Protein AF-T1FC55-F1 (afdb_monomer)

Mean predicted aligned error: 13.32 Å

Nearest PDB structures (foldseek):
  1hky-assembly1_A  TM=4.056E-01  e=2.109E+00  Eimeria tenella

Structure (mmCIF, N/CA/C/O backbone):
data_AF-T1FC55-F1
#
_entry.id   AF-T1FC55-F1
#
loop_
_atom_site.group_PDB
_atom_site.id
_atom_site.type_symbol
_atom_site.label_atom_id
_atom_site.label_alt_id
_atom_site.label_comp_id
_atom_site.label_asym_id
_atom_site.label_entity_id
_atom_site.label_seq_id
_atom_site.pdbx_PDB_ins_code
_atom_site.Cartn_x
_atom_site.Cartn_y
_atom_site.Cartn_z
_atom_site.occupancy
_atom_site.B_iso_or_equiv
_atom_site.auth_seq_id
_atom_site.auth_comp_id
_atom_site.auth_asym_id
_atom_site.auth_atom_id
_atom_site.pdbx_PDB_model_num
ATOM 1 N N . MET A 1 1 ? -12.014 -41.103 26.504 1.00 34.41 1 MET A N 1
ATOM 2 C CA . MET A 1 1 ? -12.315 -40.684 25.117 1.00 34.41 1 MET A CA 1
ATOM 3 C C . MET A 1 1 ? -12.061 -39.187 25.029 1.00 34.41 1 MET A C 1
ATOM 5 O O . MET A 1 1 ? -12.735 -38.444 25.723 1.00 34.41 1 MET A O 1
ATOM 9 N N . ALA A 1 2 ? -11.026 -38.758 24.303 1.00 37.84 2 ALA A N 1
ATOM 10 C CA . ALA A 1 2 ? -10.649 -37.347 24.178 1.00 37.84 2 ALA A CA 1
ATOM 11 C C . ALA A 1 2 ? -11.248 -36.767 22.884 1.00 37.84 2 ALA A C 1
ATOM 13 O O . ALA A 1 2 ? -11.116 -37.416 21.842 1.00 37.84 2 ALA A O 1
ATOM 14 N N . PRO A 1 3 ? -11.893 -35.588 22.906 1.00 45.09 3 PRO A N 1
ATOM 15 C CA . PRO A 1 3 ? -12.408 -34.989 21.692 1.00 45.09 3 PRO A CA 1
ATOM 16 C C . PRO A 1 3 ? -11.241 -34.391 20.897 1.00 45.09 3 PRO A C 1
ATOM 18 O O . PRO A 1 3 ? -10.527 -33.502 21.345 1.00 45.09 3 PRO A O 1
ATOM 21 N N . ILE A 1 4 ? -11.021 -34.984 19.728 1.00 45.88 4 ILE A N 1
ATOM 22 C CA . ILE A 1 4 ? -10.738 -34.330 18.452 1.00 45.88 4 ILE A CA 1
ATOM 23 C C . ILE A 1 4 ? -9.897 -33.041 18.556 1.00 45.88 4 ILE A C 1
ATOM 25 O O . ILE A 1 4 ? -10.409 -31.924 18.528 1.00 45.88 4 ILE A O 1
ATOM 29 N N . LYS A 1 5 ? -8.569 -33.206 18.539 1.00 46.03 5 LYS A N 1
ATOM 30 C CA . LYS A 1 5 ? -7.653 -32.195 17.989 1.00 46.03 5 LYS A CA 1
ATOM 31 C C . LYS A 1 5 ? -7.843 -32.158 16.469 1.00 46.03 5 LYS A C 1
ATOM 33 O O . LYS A 1 5 ? -7.026 -32.691 15.721 1.00 46.03 5 LYS A O 1
ATOM 38 N N . LEU A 1 6 ? -8.957 -31.593 16.008 1.00 46.06 6 LEU A N 1
ATOM 39 C CA . LEU A 1 6 ? -9.120 -31.227 14.604 1.00 46.06 6 LEU A CA 1
ATOM 40 C C . LEU A 1 6 ? -8.089 -30.134 14.341 1.00 46.06 6 LEU A C 1
ATOM 42 O O . LEU A 1 6 ? -8.172 -29.038 14.889 1.00 46.06 6 LEU A O 1
ATOM 46 N N . SER A 1 7 ? -7.055 -30.498 13.584 1.00 56.72 7 SER A N 1
ATOM 47 C CA . SER A 1 7 ? -5.978 -29.599 13.194 1.00 56.72 7 SER A CA 1
ATOM 48 C C . SER A 1 7 ? -6.582 -28.318 12.624 1.00 56.72 7 SER A C 1
ATOM 50 O O . SER A 1 7 ? -7.436 -28.375 11.744 1.00 56.72 7 SER A O 1
ATOM 52 N N . LEU A 1 8 ? -6.137 -27.174 13.138 1.00 52.34 8 LEU A N 1
ATOM 53 C CA . LEU A 1 8 ? -6.556 -25.814 12.776 1.00 52.34 8 LEU A CA 1
ATOM 54 C C . LEU A 1 8 ? -6.596 -25.592 11.250 1.00 52.34 8 LEU A C 1
ATOM 56 O O . LEU A 1 8 ? -7.440 -24.870 10.729 1.00 52.34 8 LEU A O 1
ATOM 60 N N . VAL A 1 9 ? -5.736 -26.314 10.529 1.00 53.41 9 VAL A N 1
ATOM 61 C CA . VAL A 1 9 ? -5.685 -26.375 9.065 1.00 53.41 9 VAL A CA 1
ATOM 62 C C . VAL A 1 9 ? -6.997 -26.890 8.460 1.00 53.41 9 VAL A C 1
ATOM 64 O O . VAL A 1 9 ? -7.485 -26.329 7.488 1.00 53.41 9 VAL A O 1
ATOM 67 N N . VAL A 1 10 ? -7.609 -27.920 9.048 1.00 54.34 10 VAL A N 1
ATOM 68 C CA . VAL A 1 10 ? -8.853 -28.536 8.559 1.00 54.34 10 VAL A CA 1
ATOM 69 C C . VAL A 1 10 ? -10.039 -27.583 8.721 1.00 54.34 10 VAL A C 1
ATOM 71 O O . VAL A 1 10 ? -10.873 -27.499 7.827 1.00 54.34 10 VAL A O 1
ATOM 74 N N . PHE A 1 11 ? -10.089 -26.810 9.808 1.00 55.25 11 PHE A N 1
ATOM 75 C CA . PHE A 1 11 ? -11.137 -25.804 10.015 1.00 55.25 11 PHE A CA 1
ATOM 76 C C . PHE A 1 11 ? -11.039 -24.639 9.021 1.00 55.25 11 PHE A C 1
ATOM 78 O O . PHE A 1 11 ? -12.052 -24.231 8.457 1.00 55.25 11 PHE A O 1
ATOM 85 N N . VAL A 1 12 ? -9.826 -24.147 8.747 1.00 56.16 12 VAL A N 1
ATOM 86 C CA . VAL A 1 12 ? -9.597 -23.090 7.743 1.00 56.16 12 VAL A CA 1
ATOM 87 C C . VAL A 1 12 ? -9.967 -23.575 6.336 1.00 56.16 12 VAL A C 1
ATOM 89 O O . VAL A 1 12 ? -10.608 -22.845 5.581 1.00 56.16 12 VAL A O 1
ATOM 92 N N . VAL A 1 13 ? -9.632 -24.825 6.001 1.00 55.19 13 VAL A N 1
ATOM 93 C CA . VAL A 1 13 ? -9.979 -25.442 4.709 1.00 55.19 13 VAL A CA 1
ATOM 94 C C . VAL A 1 13 ? -11.494 -25.646 4.559 1.00 55.19 13 VAL A C 1
ATOM 96 O O . VAL A 1 13 ? -12.030 -25.403 3.481 1.00 55.19 13 VAL A O 1
ATOM 99 N N . LEU A 1 14 ? -12.201 -26.032 5.628 1.00 49.78 14 LEU A N 1
ATOM 100 C CA . LEU A 1 14 ? -13.661 -26.217 5.617 1.00 49.78 14 LEU A CA 1
ATOM 101 C C . LEU A 1 14 ? -14.446 -24.893 5.566 1.00 49.78 14 LEU A C 1
ATOM 103 O O . LEU A 1 14 ? -15.515 -24.829 4.966 1.00 49.78 14 LEU A O 1
ATOM 107 N N . LEU A 1 15 ? -13.935 -23.817 6.167 1.00 49.53 15 LEU A N 1
ATOM 108 C CA . LEU A 1 15 ? -14.561 -22.490 6.072 1.00 49.53 15 LEU A CA 1
ATOM 109 C C . LEU A 1 15 ? -14.411 -21.884 4.668 1.00 49.53 15 LEU A C 1
ATOM 111 O O . LEU A 1 15 ? -15.339 -21.242 4.172 1.00 49.53 15 LEU A O 1
ATOM 115 N N . ALA A 1 16 ? -13.280 -22.132 4.004 1.00 50.88 16 ALA A N 1
ATOM 116 C CA . ALA A 1 16 ? -13.039 -21.688 2.633 1.00 50.88 16 ALA A CA 1
ATOM 117 C C . ALA A 1 16 ? -13.933 -22.394 1.594 1.00 50.88 16 ALA A C 1
ATOM 119 O O . ALA A 1 16 ? -14.187 -21.829 0.532 1.00 50.88 16 ALA A O 1
ATOM 120 N N . SER A 1 17 ? -14.435 -23.600 1.883 1.00 50.59 17 SER A N 1
ATOM 121 C CA . SER A 1 17 ? -15.271 -24.365 0.949 1.00 50.59 17 SER A CA 1
ATOM 122 C C . SER A 1 17 ? -16.767 -24.027 1.012 1.00 50.59 17 SER A C 1
ATOM 124 O O . SER A 1 17 ? -17.446 -24.175 -0.001 1.00 50.59 17 SER A O 1
ATOM 126 N N . CYS A 1 18 ? -17.289 -23.537 2.143 1.00 47.47 18 CYS A N 1
ATOM 127 C CA . CYS A 1 18 ? -18.716 -23.193 2.282 1.00 47.47 18 CYS A CA 1
ATOM 128 C C . CYS A 1 18 ? -19.073 -21.774 1.804 1.00 47.47 18 CYS A C 1
ATOM 130 O O . CYS A 1 18 ? -20.163 -21.564 1.281 1.00 47.47 18 CYS A O 1
ATOM 132 N N . HIS A 1 19 ? -18.172 -20.800 1.961 1.00 45.50 19 HIS A N 1
ATOM 133 C CA . HIS A 1 19 ? -18.360 -19.425 1.481 1.00 45.50 19 HIS A CA 1
ATOM 134 C C . HIS A 1 19 ? -17.016 -18.839 1.025 1.00 45.50 19 HIS A C 1
ATOM 136 O O . HIS A 1 19 ? -16.424 -18.029 1.746 1.00 45.50 19 HIS A O 1
ATOM 142 N N . PRO A 1 20 ? -16.517 -19.232 -0.161 1.00 52.34 20 PRO A N 1
ATOM 143 C CA . PRO A 1 20 ? -15.175 -18.867 -0.607 1.00 52.34 20 PRO A CA 1
ATOM 144 C C . PRO A 1 20 ? -14.988 -17.349 -0.654 1.00 52.34 20 PRO A C 1
ATOM 146 O O . PRO A 1 20 ? -13.995 -16.843 -0.150 1.00 52.34 20 PRO A O 1
ATOM 149 N N . THR A 1 21 ? -15.977 -16.603 -1.147 1.00 51.19 21 THR A N 1
ATOM 150 C CA . THR A 1 21 ? -15.886 -15.143 -1.294 1.00 51.19 21 THR A CA 1
ATOM 151 C C . THR A 1 21 ? -15.782 -14.420 0.051 1.00 51.19 21 THR A C 1
ATOM 153 O O . THR A 1 21 ? -14.870 -13.625 0.251 1.00 51.19 21 THR A O 1
ATOM 156 N N . ALA A 1 22 ? -16.648 -14.752 1.014 1.00 52.53 22 ALA A N 1
ATOM 157 C CA . ALA A 1 22 ? -16.656 -14.101 2.326 1.00 52.53 22 ALA A CA 1
ATOM 158 C C . ALA A 1 22 ? -15.452 -14.506 3.197 1.00 52.53 22 ALA A C 1
ATOM 160 O O . A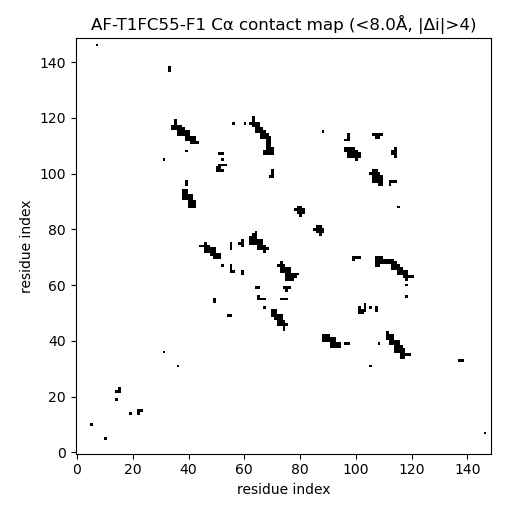LA A 1 22 ? -14.958 -13.707 3.992 1.00 52.53 22 ALA A O 1
ATOM 161 N N . ALA A 1 23 ? -14.964 -15.743 3.056 1.00 49.84 23 ALA A N 1
ATOM 162 C CA . ALA A 1 23 ? -13.745 -16.187 3.725 1.00 49.84 23 ALA A CA 1
ATOM 163 C C . ALA A 1 23 ? -12.505 -15.477 3.151 1.00 49.84 23 ALA A C 1
ATOM 165 O O . ALA A 1 23 ? -11.656 -15.022 3.915 1.00 49.84 23 ALA A O 1
ATOM 166 N N . ILE A 1 24 ? -12.430 -15.326 1.824 1.00 53.12 24 ILE A N 1
ATOM 167 C CA . ILE A 1 24 ? -11.341 -14.620 1.136 1.00 53.12 24 ILE A CA 1
ATOM 168 C C . ILE A 1 24 ? -11.329 -13.130 1.502 1.00 53.12 24 ILE A C 1
ATOM 170 O O . ILE A 1 24 ? -10.265 -12.608 1.826 1.00 53.12 24 ILE A O 1
ATOM 174 N N . GLU A 1 25 ? -12.483 -12.459 1.533 1.00 53.91 25 GLU A N 1
ATOM 175 C CA . GLU A 1 25 ? -12.586 -11.049 1.946 1.00 53.91 25 GLU A CA 1
ATOM 176 C C . GLU A 1 25 ? -12.119 -10.835 3.393 1.00 53.91 25 GLU A C 1
ATOM 178 O O . GLU A 1 25 ? -11.271 -9.982 3.648 1.00 53.91 25 GLU A O 1
ATOM 183 N N . ARG A 1 26 ? -12.569 -11.672 4.341 1.00 51.53 26 ARG A N 1
ATOM 184 C CA . ARG A 1 26 ? -12.135 -11.582 5.750 1.00 51.53 26 ARG A CA 1
ATOM 185 C C . ARG A 1 26 ? -10.638 -11.826 5.930 1.00 51.53 26 ARG A C 1
ATOM 187 O O . ARG A 1 26 ? -10.006 -11.198 6.784 1.00 51.53 26 ARG A O 1
ATOM 194 N N . VAL A 1 27 ? -10.058 -12.737 5.150 1.00 56.25 27 VAL A N 1
ATOM 195 C CA . VAL A 1 27 ? -8.609 -12.980 5.148 1.00 56.25 27 VAL A CA 1
ATOM 196 C C . VAL A 1 27 ? -7.873 -11.774 4.565 1.00 56.25 27 VAL A C 1
ATOM 198 O O . VAL A 1 27 ? -6.885 -11.339 5.154 1.00 56.25 27 VAL A O 1
ATOM 201 N N . ASN A 1 28 ? -8.381 -11.180 3.484 1.00 57.06 28 ASN A N 1
ATOM 202 C CA . ASN A 1 28 ? -7.796 -9.994 2.866 1.00 57.06 28 ASN A CA 1
ATOM 203 C C . ASN A 1 28 ? -7.797 -8.792 3.830 1.00 57.06 28 ASN A C 1
ATOM 205 O O . ASN A 1 28 ? -6.742 -8.218 4.089 1.00 57.06 28 ASN A O 1
ATOM 209 N N . ASP A 1 29 ? -8.924 -8.494 4.482 1.00 60.69 29 ASP A N 1
ATOM 210 C CA . ASP A 1 29 ? -9.030 -7.419 5.482 1.00 60.69 29 ASP A CA 1
ATOM 211 C C . ASP A 1 29 ? -8.086 -7.632 6.673 1.00 60.69 29 ASP A C 1
ATOM 213 O O . ASP A 1 29 ? -7.437 -6.703 7.173 1.00 60.69 29 ASP A O 1
ATOM 217 N N . THR A 1 30 ? -7.959 -8.884 7.120 1.00 59.84 30 THR A N 1
ATOM 218 C CA . THR A 1 30 ? -7.049 -9.256 8.209 1.00 59.84 30 THR A CA 1
ATOM 219 C C . THR A 1 30 ? -5.594 -9.027 7.804 1.00 59.84 30 THR A C 1
ATOM 221 O O . THR A 1 30 ? -4.814 -8.477 8.587 1.00 59.84 30 THR A O 1
ATOM 224 N N . ILE A 1 31 ? -5.230 -9.409 6.581 1.00 61.53 31 ILE A N 1
ATOM 225 C CA . ILE A 1 31 ? -3.891 -9.244 6.015 1.00 61.53 31 ILE A CA 1
ATOM 226 C C . ILE A 1 31 ? -3.557 -7.755 5.822 1.00 61.53 31 ILE A C 1
ATOM 228 O O . ILE A 1 31 ? -2.483 -7.317 6.236 1.00 61.53 31 ILE A O 1
ATOM 232 N N . LEU A 1 32 ? -4.479 -6.941 5.307 1.00 60.22 32 LEU A N 1
ATOM 233 C CA . LEU A 1 32 ? -4.282 -5.492 5.155 1.00 60.22 32 LEU A CA 1
ATOM 234 C C . LEU A 1 32 ? -4.130 -4.778 6.498 1.00 60.22 32 LEU A C 1
ATOM 236 O O . LEU A 1 32 ? -3.269 -3.908 6.658 1.00 60.22 32 LEU A O 1
ATOM 240 N N . THR A 1 33 ? -4.902 -5.206 7.496 1.00 66.12 33 THR A N 1
ATOM 241 C CA . THR A 1 33 ? -4.772 -4.719 8.872 1.00 66.12 33 THR A CA 1
ATOM 242 C C . THR A 1 33 ? -3.412 -5.090 9.472 1.00 66.12 33 THR A C 1
ATOM 244 O O . THR A 1 33 ? -2.791 -4.276 10.156 1.00 66.12 33 THR A O 1
ATOM 247 N N . LEU A 1 34 ? -2.915 -6.308 9.219 1.00 65.94 34 LEU A N 1
ATOM 248 C CA . LEU A 1 34 ? -1.605 -6.766 9.703 1.00 65.94 34 LEU A CA 1
ATOM 249 C C . LEU A 1 34 ? -0.457 -5.922 9.141 1.00 65.94 34 LEU A C 1
ATOM 251 O O . LEU A 1 34 ? 0.479 -5.595 9.876 1.00 65.94 34 LEU A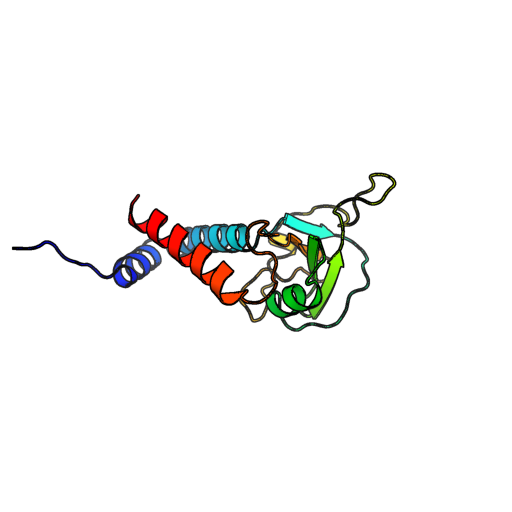 O 1
ATOM 255 N N . TRP A 1 35 ? -0.578 -5.537 7.873 1.00 71.69 35 TRP A N 1
ATOM 256 C CA . TRP A 1 35 ? 0.382 -4.703 7.153 1.00 71.69 35 TRP A CA 1
ATOM 257 C C . TRP A 1 35 ? 0.170 -3.202 7.343 1.00 71.69 35 TRP A C 1
ATOM 259 O O . TRP A 1 35 ? 0.924 -2.398 6.795 1.00 71.69 35 TRP A O 1
ATOM 269 N N . ASN A 1 36 ? -0.813 -2.825 8.165 1.00 84.00 36 ASN A N 1
ATOM 270 C CA . ASN A 1 36 ? -1.124 -1.445 8.512 1.00 84.00 36 ASN A CA 1
ATOM 271 C C . ASN A 1 36 ? -1.341 -0.569 7.264 1.00 84.00 36 ASN A C 1
ATOM 273 O O . ASN A 1 36 ? -0.809 0.542 7.142 1.00 84.00 36 ASN A O 1
ATOM 277 N N . HIS A 1 37 ? -2.112 -1.109 6.318 1.00 88.25 37 HIS A N 1
ATOM 278 C CA . HIS A 1 37 ? -2.541 -0.406 5.116 1.00 88.25 37 HIS A CA 1
ATOM 279 C C . HIS A 1 37 ? -3.366 0.833 5.488 1.00 88.25 37 HIS A C 1
ATOM 281 O O . HIS A 1 37 ? -4.241 0.787 6.351 1.00 88.25 37 HIS A O 1
ATOM 287 N N . LYS A 1 38 ? -3.056 1.978 4.875 1.00 90.81 38 LYS A N 1
ATOM 288 C CA . LYS A 1 38 ? -3.728 3.267 5.137 1.00 90.81 38 LYS A CA 1
ATOM 289 C C . LYS A 1 38 ? -4.741 3.645 4.065 1.00 90.81 38 LYS A C 1
ATOM 291 O O . LYS A 1 38 ? -5.595 4.515 4.292 1.00 90.81 38 LYS A O 1
ATOM 296 N N . GLY A 1 39 ? -4.665 2.981 2.918 1.00 91.06 39 GLY A N 1
ATOM 297 C CA . GLY A 1 39 ? -5.605 3.125 1.821 1.00 91.06 39 GLY A CA 1
ATOM 298 C C . GLY A 1 39 ? -4.935 3.400 0.482 1.00 91.06 39 GLY A C 1
ATOM 299 O O . GLY A 1 39 ? -3.708 3.398 0.338 1.00 91.06 39 GLY A O 1
ATOM 300 N N . CYS A 1 40 ? -5.794 3.669 -0.495 1.00 92.81 40 CYS A N 1
ATOM 301 C CA . CYS A 1 40 ? -5.432 4.019 -1.858 1.00 92.81 40 CYS A CA 1
ATOM 302 C C . CYS A 1 40 ? -5.428 5.540 -2.047 1.00 92.81 40 CYS A C 1
ATOM 304 O O . CYS A 1 40 ? -6.343 6.232 -1.593 1.00 92.81 40 CYS A O 1
ATOM 306 N N . TYR A 1 41 ? -4.409 6.075 -2.717 1.00 93.25 41 TYR A N 1
ATOM 307 C CA . TYR A 1 41 ? -4.259 7.513 -2.914 1.00 93.25 41 TYR A CA 1
ATOM 308 C C . TYR A 1 41 ? -3.853 7.864 -4.341 1.00 93.25 41 TYR A C 1
ATOM 310 O O . TYR A 1 41 ? -2.976 7.236 -4.931 1.00 93.25 41 TYR A O 1
ATOM 318 N N . GLN A 1 42 ? -4.453 8.920 -4.882 1.00 91.56 42 GLN A N 1
ATOM 319 C CA . GLN A 1 42 ? -4.061 9.524 -6.145 1.00 91.56 42 GLN A CA 1
ATOM 320 C C . GLN A 1 42 ? -3.039 10.636 -5.904 1.00 91.56 42 GLN A C 1
ATOM 322 O O . GLN A 1 42 ? -3.289 11.579 -5.147 1.00 91.56 42 GLN A O 1
ATOM 327 N N . GLY A 1 43 ? -1.911 10.566 -6.607 1.00 79.25 43 GLY A N 1
ATOM 328 C CA . GLY A 1 43 ? -0.952 11.660 -6.647 1.00 79.25 43 GLY A CA 1
ATOM 329 C C . GLY A 1 43 ? 0.190 11.421 -7.627 1.00 79.25 43 GLY A C 1
ATOM 330 O O . GLY A 1 43 ? 0.477 10.295 -8.039 1.00 79.25 43 GLY A O 1
ATOM 331 N N . VAL A 1 44 ? 0.830 12.518 -8.027 1.00 73.94 44 VAL A N 1
ATOM 332 C CA . VAL A 1 44 ? 1.962 12.506 -8.954 1.00 73.94 44 VAL A CA 1
ATOM 333 C C . VAL A 1 44 ? 3.237 12.459 -8.129 1.00 73.94 44 VAL A C 1
ATOM 335 O O . VAL A 1 44 ? 3.729 13.478 -7.651 1.00 73.94 44 VAL A O 1
ATOM 338 N N . PHE A 1 45 ? 3.753 11.251 -7.932 1.00 72.38 45 PHE A N 1
ATOM 339 C CA . PHE A 1 45 ? 4.973 11.026 -7.168 1.00 72.38 45 PHE A CA 1
ATOM 340 C C . PHE A 1 45 ? 6.022 10.334 -8.025 1.00 72.38 45 PHE A C 1
ATOM 342 O O . PHE A 1 45 ? 5.719 9.418 -8.792 1.00 72.38 45 PHE A O 1
ATOM 349 N N . ILE A 1 46 ? 7.270 10.754 -7.838 1.00 75.81 46 ILE A N 1
ATOM 350 C CA . ILE A 1 46 ? 8.443 10.043 -8.337 1.00 75.81 46 ILE A CA 1
ATOM 351 C C . ILE A 1 46 ? 8.817 9.004 -7.281 1.00 75.81 46 ILE A C 1
ATOM 353 O O . ILE A 1 46 ? 8.948 9.330 -6.096 1.00 75.81 46 ILE A O 1
ATOM 357 N N . GLY A 1 47 ? 8.964 7.755 -7.701 1.00 79.00 47 GLY A N 1
ATOM 358 C CA . GLY A 1 47 ? 9.393 6.658 -6.842 1.00 79.00 47 GLY A CA 1
ATOM 359 C C . GLY A 1 47 ? 10.592 5.929 -7.427 1.00 79.00 47 GLY A C 1
ATOM 360 O O . GLY A 1 47 ? 11.139 6.314 -8.457 1.00 79.00 47 GLY A O 1
ATOM 361 N N . THR A 1 48 ? 10.998 4.871 -6.745 1.00 83.69 48 THR A N 1
ATOM 362 C CA . THR A 1 48 ? 12.100 4.001 -7.158 1.00 83.69 48 THR A CA 1
ATOM 363 C C . THR A 1 48 ? 11.561 2.644 -7.585 1.00 83.69 48 THR A C 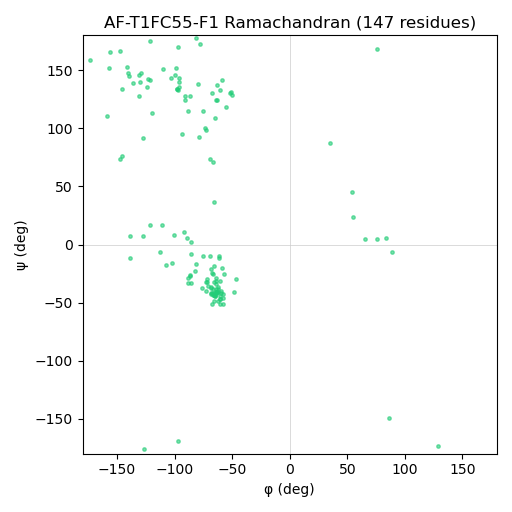1
ATOM 365 O O . THR A 1 48 ? 10.532 2.215 -7.069 1.00 83.69 48 THR A O 1
ATOM 368 N N . ALA A 1 49 ? 12.253 1.961 -8.495 1.00 85.12 49 ALA A N 1
ATOM 369 C CA . ALA A 1 49 ? 11.854 0.622 -8.910 1.00 85.12 49 ALA A CA 1
ATOM 370 C C . ALA A 1 49 ? 11.927 -0.379 -7.737 1.00 85.12 49 ALA A C 1
ATOM 372 O O . ALA A 1 49 ? 12.884 -0.328 -6.954 1.00 85.12 49 ALA A O 1
ATOM 373 N N . VAL A 1 50 ? 10.913 -1.240 -7.631 1.00 82.31 50 VAL A N 1
ATOM 374 C CA . VAL A 1 50 ? 10.811 -2.422 -6.748 1.00 82.31 50 VAL A CA 1
ATOM 375 C C . VAL A 1 50 ? 9.983 -3.499 -7.451 1.00 82.31 50 VAL A C 1
ATOM 377 O O . VAL A 1 50 ? 9.296 -3.191 -8.420 1.00 82.31 50 VAL A O 1
ATOM 380 N N . VAL A 1 51 ? 9.992 -4.736 -6.959 1.00 76.81 51 VAL A N 1
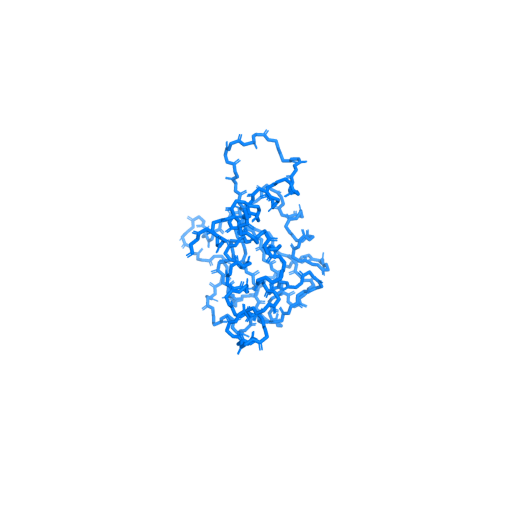ATOM 381 C CA . VAL A 1 51 ? 9.160 -5.834 -7.483 1.00 76.81 51 VAL A CA 1
ATOM 382 C C . VAL A 1 51 ? 8.074 -6.310 -6.511 1.00 76.81 51 VAL A C 1
ATOM 384 O O . VAL A 1 51 ? 7.241 -7.141 -6.885 1.00 76.81 51 VAL A O 1
ATOM 387 N N . SER A 1 52 ? 8.057 -5.807 -5.269 1.00 84.44 52 SER A N 1
ATOM 388 C CA . SER A 1 52 ? 7.085 -6.225 -4.250 1.00 84.44 52 SER A CA 1
ATOM 389 C C . SER A 1 52 ? 6.855 -5.180 -3.141 1.00 84.44 52 SER A C 1
ATOM 391 O O . SER A 1 52 ? 7.628 -4.225 -2.984 1.00 84.44 52 SER A O 1
ATOM 393 N N . VAL A 1 53 ? 5.788 -5.363 -2.352 1.00 86.00 53 VAL A N 1
ATOM 394 C CA . VAL A 1 53 ? 5.483 -4.544 -1.164 1.00 86.00 53 VAL A CA 1
ATOM 395 C C . VAL A 1 53 ? 6.539 -4.753 -0.082 1.00 86.00 53 VAL A C 1
ATOM 397 O O . VAL A 1 53 ? 7.013 -3.778 0.499 1.00 86.00 53 VAL A O 1
ATOM 400 N N . LEU A 1 54 ? 6.966 -5.998 0.139 1.00 85.50 54 LEU A N 1
ATOM 401 C CA . LEU A 1 54 ? 8.062 -6.333 1.052 1.00 85.50 54 LEU A CA 1
ATOM 402 C C . LEU A 1 54 ? 9.374 -5.624 0.689 1.00 85.50 54 LEU A C 1
ATOM 404 O O . LEU A 1 54 ? 10.035 -5.046 1.551 1.00 85.50 54 LEU A O 1
ATOM 408 N N . GLU A 1 55 ? 9.760 -5.626 -0.583 1.00 86.06 55 GLU A N 1
ATOM 409 C CA . GLU A 1 55 ? 10.977 -4.925 -0.999 1.00 86.06 55 GLU A CA 1
ATOM 410 C C . GLU A 1 55 ? 10.861 -3.414 -0.745 1.00 86.06 55 GLU A C 1
ATOM 412 O O . GLU A 1 55 ? 11.794 -2.788 -0.235 1.00 86.06 55 GLU A O 1
ATOM 417 N N . CYS A 1 56 ? 9.687 -2.833 -1.018 1.00 88.94 56 CYS A N 1
ATOM 418 C CA . CYS A 1 56 ? 9.414 -1.435 -0.701 1.00 88.94 56 CYS A CA 1
ATOM 419 C C . CYS A 1 56 ? 9.485 -1.160 0.810 1.00 88.94 56 CYS A C 1
ATOM 421 O O . CYS A 1 56 ? 10.078 -0.164 1.224 1.00 88.94 56 CYS A O 1
ATOM 423 N N . PHE A 1 57 ? 8.961 -2.066 1.639 1.00 87.50 57 PHE A N 1
ATOM 424 C CA . PHE A 1 57 ? 9.072 -1.993 3.093 1.00 87.50 57 PHE A CA 1
ATOM 425 C C . PHE A 1 57 ? 10.543 -1.950 3.541 1.00 87.50 57 PHE A C 1
ATOM 427 O O . PHE A 1 57 ? 10.949 -1.039 4.261 1.00 87.50 57 PHE A O 1
ATOM 434 N N . ILE A 1 58 ? 11.372 -2.886 3.068 1.00 85.88 58 ILE A N 1
ATOM 435 C CA . ILE A 1 58 ? 12.796 -2.954 3.434 1.00 85.88 58 ILE A CA 1
ATOM 436 C C . ILE A 1 58 ? 13.517 -1.671 3.011 1.00 85.88 58 ILE A C 1
ATOM 438 O O . ILE A 1 58 ? 14.274 -1.090 3.788 1.00 85.88 58 ILE A O 1
ATOM 442 N N . LYS A 1 59 ? 13.242 -1.192 1.796 1.00 86.44 59 LYS A N 1
ATOM 443 C CA . LYS A 1 59 ? 13.850 0.020 1.239 1.00 86.44 59 LYS A CA 1
ATOM 444 C C . LYS A 1 59 ? 13.486 1.285 2.011 1.00 86.44 59 LYS A C 1
ATOM 446 O O . LYS A 1 59 ? 14.300 2.197 2.117 1.00 86.44 59 LYS A O 1
ATOM 451 N N . CYS A 1 60 ? 12.275 1.334 2.553 1.00 88.19 60 CYS A N 1
ATOM 452 C CA . CYS A 1 60 ? 11.777 2.452 3.343 1.00 88.19 60 CYS A CA 1
ATOM 453 C C . CYS A 1 60 ? 12.023 2.292 4.849 1.00 88.19 60 CYS A C 1
ATOM 455 O O . CYS A 1 60 ? 11.467 3.060 5.638 1.00 88.19 60 CYS A O 1
ATOM 457 N N . SER A 1 61 ? 12.831 1.308 5.259 1.00 83.88 61 SER A N 1
ATOM 458 C CA . SER A 1 61 ? 13.194 1.089 6.658 1.00 83.88 61 SER A CA 1
ATOM 459 C C . SER A 1 61 ? 13.704 2.381 7.307 1.00 83.88 61 SER A C 1
ATOM 461 O O . SER A 1 61 ? 14.532 3.096 6.743 1.00 83.88 61 SER A O 1
ATOM 463 N N . GLY A 1 62 ? 13.174 2.702 8.489 1.00 79.81 62 GLY A N 1
ATOM 464 C CA . GLY A 1 62 ? 13.483 3.936 9.221 1.00 79.81 62 GLY A CA 1
ATOM 465 C C . GLY A 1 62 ? 12.596 5.141 8.880 1.00 79.81 62 GLY A C 1
ATOM 466 O O . GLY A 1 62 ? 12.678 6.159 9.564 1.00 79.81 62 GLY A O 1
ATOM 467 N N . LEU A 1 63 ? 11.718 5.037 7.879 1.00 87.62 63 LEU A N 1
ATOM 468 C CA . LEU A 1 63 ? 10.680 6.035 7.599 1.00 87.62 63 LEU A CA 1
ATOM 469 C C . LEU A 1 63 ? 9.344 5.609 8.227 1.00 87.62 63 LEU A C 1
ATOM 471 O O . LEU A 1 63 ? 9.222 4.508 8.754 1.00 87.62 63 LEU A O 1
ATOM 475 N N . GLN A 1 64 ? 8.344 6.492 8.245 1.00 88.12 64 GLN A N 1
ATOM 476 C CA . GLN A 1 64 ? 7.046 6.172 8.859 1.00 88.12 64 GLN A CA 1
ATOM 477 C C . GLN A 1 64 ? 6.086 5.479 7.894 1.00 88.12 64 GLN A C 1
ATOM 479 O O . GLN A 1 64 ? 5.217 4.731 8.322 1.00 88.12 64 GLN A O 1
ATOM 484 N N . TYR A 1 65 ? 6.223 5.725 6.594 1.00 90.88 65 TYR A N 1
ATOM 485 C CA . TYR A 1 65 ? 5.297 5.230 5.588 1.00 90.88 65 TYR A CA 1
ATOM 486 C C . TYR A 1 65 ? 6.032 4.808 4.329 1.00 90.88 65 TYR A C 1
ATOM 488 O O . TYR A 1 65 ? 7.079 5.354 3.969 1.00 90.88 65 TYR A O 1
ATOM 496 N N . TYR A 1 66 ? 5.423 3.868 3.627 1.00 91.69 66 TYR A N 1
ATOM 497 C CA . TYR A 1 66 ? 5.853 3.424 2.317 1.00 91.69 66 TYR A CA 1
ATOM 498 C C . TYR A 1 66 ? 4.626 3.194 1.445 1.00 91.69 66 TYR A C 1
ATOM 500 O O . TYR A 1 66 ? 3.550 2.859 1.932 1.00 91.69 66 TYR A O 1
ATOM 508 N N . GLY A 1 67 ? 4.763 3.443 0.153 1.00 92.56 67 GLY A N 1
ATOM 509 C CA . GLY A 1 67 ? 3.684 3.300 -0.803 1.00 92.56 67 GLY A CA 1
ATOM 510 C C . GLY A 1 67 ? 4.185 2.688 -2.088 1.00 92.56 67 GLY A C 1
ATOM 511 O O . GLY A 1 67 ? 5.304 2.964 -2.517 1.00 92.56 67 GLY A O 1
ATOM 512 N N . ILE A 1 68 ? 3.346 1.877 -2.710 1.00 92.81 68 ILE A N 1
ATOM 513 C CA . ILE A 1 68 ? 3.658 1.212 -3.967 1.00 92.81 68 ILE A CA 1
ATOM 514 C C . ILE A 1 68 ? 2.616 1.563 -5.025 1.00 92.81 68 ILE A C 1
ATOM 516 O O . ILE A 1 68 ? 1.430 1.715 -4.729 1.00 92.81 68 ILE A O 1
ATOM 520 N N . LYS A 1 69 ? 3.078 1.730 -6.257 1.00 92.75 69 LYS A N 1
ATOM 521 C CA . LYS A 1 69 ? 2.264 2.047 -7.423 1.00 92.75 69 LYS A CA 1
ATOM 522 C C . LYS A 1 69 ? 2.595 1.084 -8.553 1.00 92.75 69 LYS A C 1
ATOM 524 O O . LYS A 1 69 ? 3.765 0.804 -8.826 1.00 92.75 69 LYS A O 1
ATOM 529 N N . SER A 1 70 ? 1.554 0.650 -9.258 1.00 88.88 70 SER A N 1
ATOM 530 C CA . SER A 1 70 ? 1.646 -0.144 -10.487 1.00 88.88 70 SER A CA 1
ATOM 531 C C . SER A 1 70 ? 2.462 -1.438 -10.363 1.00 88.88 70 SER A C 1
ATOM 533 O O . SER A 1 70 ? 2.911 -1.954 -11.385 1.00 88.88 70 SER A O 1
ATOM 535 N N . ALA A 1 71 ? 2.605 -1.994 -9.157 1.00 85.88 71 ALA A N 1
ATOM 536 C CA . ALA A 1 71 ? 3.471 -3.139 -8.840 1.00 85.88 71 ALA A CA 1
ATOM 537 C C . ALA A 1 71 ? 4.985 -2.916 -8.999 1.00 85.88 71 ALA A C 1
ATOM 539 O O . ALA A 1 71 ? 5.740 -3.872 -8.855 1.00 85.88 71 ALA A O 1
ATOM 540 N N . SER A 1 72 ? 5.438 -1.700 -9.318 1.00 87.88 72 SER A N 1
ATOM 541 C CA . SER A 1 72 ? 6.843 -1.480 -9.682 1.00 87.88 72 SER A CA 1
ATOM 542 C C . SER A 1 72 ? 7.481 -0.224 -9.108 1.00 87.88 72 SER A C 1
ATOM 544 O O . SER A 1 72 ? 8.694 -0.069 -9.190 1.00 87.88 72 SER A O 1
ATOM 546 N N . ILE A 1 73 ? 6.702 0.688 -8.526 1.00 91.31 73 ILE A N 1
ATOM 547 C CA . ILE A 1 73 ? 7.199 1.987 -8.071 1.00 91.31 73 ILE A CA 1
ATOM 548 C C . ILE A 1 73 ? 6.985 2.109 -6.569 1.00 91.31 73 ILE A C 1
ATOM 550 O O . ILE A 1 73 ? 5.853 2.234 -6.119 1.00 91.31 73 ILE A O 1
ATOM 554 N N . CYS A 1 74 ? 8.072 2.142 -5.805 1.00 92.12 74 CYS A N 1
ATOM 555 C CA . CYS A 1 74 ? 8.084 2.364 -4.365 1.00 92.12 74 CYS A CA 1
ATOM 556 C C . CYS A 1 74 ? 8.352 3.826 -4.015 1.00 92.12 74 CYS A C 1
ATOM 558 O O . CYS A 1 74 ? 9.239 4.475 -4.580 1.00 92.12 74 CYS A O 1
ATOM 560 N N . ARG A 1 75 ? 7.641 4.328 -3.011 1.00 91.06 75 ARG A N 1
ATOM 561 C CA . ARG A 1 75 ? 7.813 5.654 -2.434 1.00 91.06 75 ARG A CA 1
ATOM 562 C C . ARG A 1 75 ? 7.890 5.544 -0.922 1.00 91.06 75 ARG A C 1
ATOM 564 O O . ARG A 1 75 ? 6.973 5.030 -0.300 1.00 91.06 75 ARG A O 1
ATOM 571 N N . CYS A 1 76 ? 8.926 6.121 -0.334 1.00 90.00 76 CYS A N 1
ATOM 572 C CA . CYS A 1 76 ? 9.031 6.244 1.110 1.00 90.00 76 CYS A CA 1
ATOM 573 C C . CYS A 1 76 ? 8.618 7.640 1.567 1.00 90.00 76 CYS A C 1
ATOM 575 O O . CYS A 1 76 ? 8.857 8.625 0.862 1.00 90.00 76 CYS A O 1
ATOM 577 N N . GLN A 1 77 ? 8.007 7.737 2.744 1.00 88.12 77 GLN A N 1
ATOM 578 C CA . GLN A 1 77 ? 7.496 8.998 3.257 1.00 88.12 77 GLN A CA 1
ATOM 579 C C . GLN A 1 77 ? 7.622 9.073 4.784 1.00 88.12 77 GLN A C 1
ATOM 581 O O . GLN A 1 77 ? 7.280 8.141 5.505 1.00 88.12 77 GLN A O 1
ATOM 586 N N . MET A 1 78 ? 8.110 10.208 5.290 1.00 84.88 78 MET A N 1
ATOM 587 C CA . MET A 1 78 ? 8.335 10.402 6.730 1.00 84.88 78 MET A CA 1
ATOM 588 C C . MET A 1 78 ? 7.065 10.798 7.495 1.00 84.88 78 MET A C 1
ATOM 590 O O . MET A 1 78 ? 7.003 10.619 8.697 1.00 84.88 78 MET A O 1
ATOM 594 N N . SER A 1 79 ? 6.061 11.364 6.825 1.00 82.88 79 SER A N 1
ATOM 595 C CA . SER A 1 79 ? 4.829 11.851 7.458 1.00 82.88 79 SER A CA 1
ATOM 596 C C . SER A 1 79 ? 3.692 11.916 6.442 1.00 82.88 79 SER A C 1
ATOM 598 O O . SER A 1 79 ? 3.932 12.170 5.259 1.00 82.88 79 SER A O 1
ATOM 600 N N . GLN A 1 80 ? 2.449 11.764 6.906 1.00 80.38 80 GLN A N 1
ATOM 601 C CA . GLN A 1 80 ? 1.257 11.964 6.071 1.00 80.38 80 GLN A CA 1
ATOM 602 C C . GLN A 1 80 ? 1.050 13.431 5.672 1.00 80.38 80 GLN A C 1
ATOM 604 O O . GLN A 1 80 ? 0.330 13.715 4.713 1.00 80.38 80 GLN A O 1
ATOM 609 N N . LYS A 1 81 ? 1.646 14.369 6.420 1.00 82.06 81 LYS A N 1
ATOM 610 C CA . LYS A 1 81 ? 1.527 15.816 6.217 1.00 82.06 81 LYS A CA 1
ATOM 611 C C . LYS A 1 81 ? 2.895 16.488 6.169 1.00 82.06 81 LYS A C 1
ATOM 613 O O . LYS A 1 81 ? 3.821 16.060 6.855 1.00 82.06 81 LYS A O 1
ATOM 618 N N . ASN A 1 82 ? 3.020 17.552 5.381 1.00 78.06 82 ASN A N 1
ATOM 619 C CA . ASN A 1 82 ? 4.222 18.386 5.381 1.00 78.06 82 ASN A CA 1
ATOM 620 C C . ASN A 1 82 ? 4.199 19.390 6.547 1.00 78.06 82 ASN A C 1
ATOM 622 O O . ASN A 1 82 ? 3.211 19.487 7.274 1.00 78.06 82 ASN A O 1
ATOM 626 N N . ASN A 1 83 ? 5.264 20.182 6.690 1.00 74.00 83 ASN A N 1
ATOM 627 C CA . ASN A 1 83 ? 5.397 21.199 7.747 1.00 74.00 83 ASN A CA 1
ATOM 628 C C . ASN A 1 83 ? 4.324 22.304 7.682 1.00 74.00 83 ASN A C 1
ATOM 630 O O . ASN A 1 83 ? 4.184 23.080 8.618 1.00 74.00 83 ASN A O 1
ATOM 634 N N . LYS A 1 84 ? 3.563 22.379 6.583 1.00 79.00 84 LYS A N 1
ATOM 635 C CA . LYS A 1 84 ? 2.435 23.300 6.381 1.00 79.00 84 LYS A CA 1
ATOM 636 C C . LYS A 1 84 ? 1.076 22.617 6.609 1.00 79.00 84 LYS A C 1
ATOM 638 O O . LYS A 1 84 ? 0.041 23.179 6.273 1.00 79.00 84 LYS A O 1
ATOM 643 N N . GLY A 1 85 ? 1.067 21.380 7.114 1.00 75.81 85 GLY A N 1
ATOM 644 C CA . GLY A 1 85 ? -0.142 20.592 7.366 1.00 75.81 85 GLY A CA 1
ATOM 645 C C . GLY A 1 85 ? -0.807 19.993 6.119 1.00 75.81 85 GLY A C 1
ATOM 646 O O . GLY A 1 85 ? -1.864 19.372 6.239 1.00 75.81 85 GLY A O 1
ATOM 647 N N . GLN A 1 86 ? -0.211 20.134 4.931 1.00 77.44 86 GLN A N 1
ATOM 648 C CA . GLN A 1 86 ? -0.781 19.644 3.672 1.00 77.44 86 GLN A CA 1
ATOM 649 C C . GLN A 1 86 ? -0.536 18.141 3.513 1.00 77.44 86 GLN A C 1
ATOM 651 O O . GLN A 1 86 ? 0.562 17.662 3.801 1.00 77.44 86 GLN A O 1
ATOM 656 N N . LYS A 1 87 ? -1.545 17.402 3.032 1.00 80.19 87 LYS A N 1
ATOM 657 C CA . LYS A 1 87 ? -1.465 15.949 2.808 1.00 80.19 87 LYS A CA 1
ATOM 658 C C . LYS A 1 87 ? -0.415 15.624 1.746 1.00 80.19 87 LYS A C 1
ATOM 660 O O . LYS A 1 87 ? -0.509 16.109 0.624 1.00 80.19 87 LYS A O 1
ATOM 665 N N . ILE A 1 88 ? 0.548 14.772 2.090 1.00 82.44 88 ILE A N 1
ATOM 666 C CA . ILE A 1 88 ? 1.625 14.364 1.178 1.00 82.44 88 ILE A CA 1
ATOM 667 C C . ILE A 1 88 ? 1.229 13.143 0.353 1.00 82.44 88 ILE A C 1
ATOM 669 O O . ILE A 1 88 ? 1.672 13.025 -0.778 1.00 82.44 88 ILE A O 1
ATOM 673 N N . PHE A 1 89 ? 0.361 12.264 0.860 1.00 82.38 89 PHE A N 1
ATOM 674 C CA . PHE A 1 89 ? -0.091 11.085 0.106 1.00 82.38 89 PHE A CA 1
ATOM 675 C C . PHE A 1 89 ? -0.994 11.427 -1.084 1.00 82.38 89 PHE A C 1
ATOM 677 O O . PHE A 1 89 ? -1.265 10.563 -1.908 1.00 82.38 89 PHE A O 1
ATOM 684 N N . GLY A 1 90 ? -1.434 12.682 -1.200 1.00 85.31 90 GLY A N 1
ATOM 685 C CA . GLY A 1 90 ? -2.395 13.112 -2.206 1.00 85.31 90 GLY A CA 1
ATOM 686 C C . GLY A 1 90 ? -3.837 12.908 -1.745 1.00 85.31 90 GLY A C 1
ATOM 687 O O . GLY A 1 90 ? -4.151 13.015 -0.553 1.00 85.31 90 GLY A O 1
ATOM 688 N N . VAL A 1 91 ? -4.729 12.659 -2.701 1.00 89.00 91 VAL A N 1
ATOM 689 C CA . VAL A 1 91 ? -6.169 12.502 -2.455 1.00 89.00 91 VAL A CA 1
ATOM 690 C C . VAL A 1 91 ? -6.467 11.032 -2.193 1.00 89.00 91 VAL A C 1
ATOM 692 O O . VAL A 1 91 ? -6.127 10.188 -3.015 1.00 89.00 91 VAL A O 1
ATOM 695 N N . LYS A 1 92 ? -7.091 10.714 -1.052 1.00 91.19 92 LYS A N 1
ATOM 696 C CA . LYS A 1 92 ? -7.546 9.345 -0.770 1.00 91.19 92 LYS A CA 1
ATOM 697 C C . LYS A 1 92 ? -8.679 8.999 -1.739 1.00 91.19 92 LYS A C 1
ATOM 699 O O . LYS A 1 92 ? -9.611 9.786 -1.876 1.00 91.19 92 LYS A O 1
ATOM 7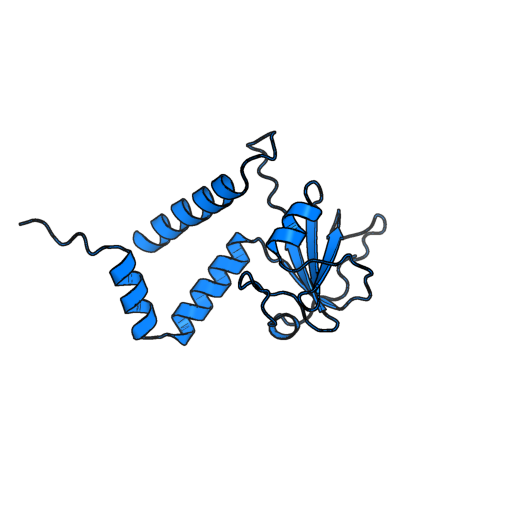04 N N . VAL A 1 93 ? -8.579 7.850 -2.392 1.00 92.44 93 VAL A N 1
ATOM 705 C CA . VAL A 1 93 ? -9.570 7.329 -3.341 1.00 92.44 93 VAL A CA 1
ATOM 706 C C . VAL A 1 93 ? -10.079 5.969 -2.868 1.00 92.44 93 VAL A C 1
ATOM 708 O O . VAL A 1 93 ? -9.606 5.432 -1.864 1.00 92.44 93 VAL A O 1
ATOM 711 N N . GLU A 1 94 ? -11.060 5.428 -3.583 1.00 91.25 94 GLU A N 1
ATOM 712 C CA . GLU A 1 94 ? -11.605 4.096 -3.332 1.00 91.25 94 GLU A CA 1
ATOM 713 C C . GLU A 1 94 ? -10.521 3.010 -3.435 1.00 91.25 94 GLU A C 1
ATOM 715 O O . GLU A 1 94 ? -9.642 3.071 -4.299 1.00 91.25 94 GLU A O 1
ATOM 720 N N . GLU A 1 95 ? -10.578 2.009 -2.557 1.00 87.44 95 GLU A N 1
ATOM 721 C CA . GLU A 1 95 ? -9.563 0.950 -2.471 1.00 87.44 95 GLU A CA 1
ATOM 722 C C . GLU A 1 95 ? -9.486 0.094 -3.737 1.00 87.44 95 GLU A C 1
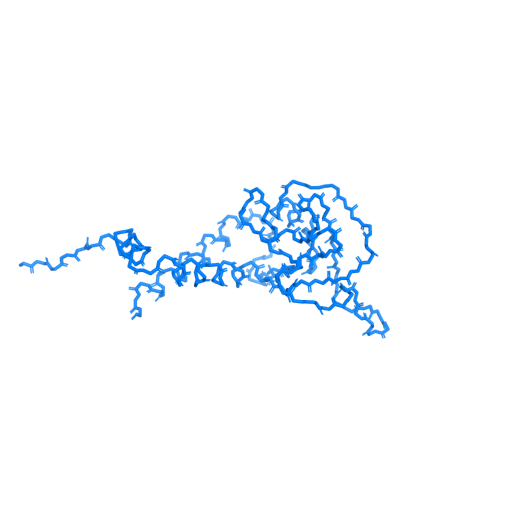ATOM 724 O O . GLU A 1 95 ? -8.395 -0.329 -4.116 1.00 87.44 95 GLU A O 1
ATOM 729 N N . THR A 1 96 ? -10.602 -0.042 -4.460 1.00 88.44 96 THR A N 1
ATOM 730 C CA . THR A 1 96 ? -10.685 -0.721 -5.763 1.00 88.44 96 THR A CA 1
ATOM 731 C C . THR A 1 96 ? -9.770 -0.101 -6.820 1.00 88.44 96 THR A C 1
ATOM 733 O O . THR A 1 96 ? -9.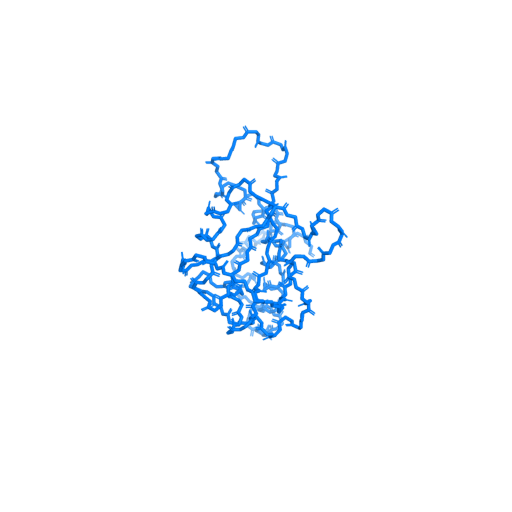394 -0.761 -7.777 1.00 88.44 96 THR A O 1
ATOM 736 N N . LYS A 1 97 ? -9.326 1.153 -6.656 1.00 91.38 97 LYS A N 1
ATOM 737 C CA . LYS A 1 97 ? -8.338 1.777 -7.556 1.00 91.38 97 LYS A CA 1
ATOM 738 C C . LYS A 1 97 ? -6.902 1.281 -7.328 1.00 91.38 97 LYS A C 1
ATOM 740 O O . LYS A 1 97 ? -6.015 1.604 -8.122 1.00 91.38 97 LYS A O 1
ATOM 745 N N . CYS A 1 98 ? -6.670 0.532 -6.252 1.00 91.06 98 CYS A N 1
ATOM 746 C CA . CYS A 1 98 ? -5.393 -0.065 -5.871 1.00 91.06 98 CYS A CA 1
ATOM 747 C C . CYS A 1 98 ? -5.465 -1.599 -5.752 1.00 91.06 98 CYS A C 1
ATOM 749 O O . CYS A 1 98 ? -4.564 -2.185 -5.155 1.00 91.06 98 CYS A O 1
ATOM 751 N N . ASP A 1 99 ? -6.500 -2.230 -6.309 1.00 86.31 99 ASP A N 1
ATOM 752 C CA . ASP A 1 99 ? -6.794 -3.670 -6.233 1.00 86.31 99 ASP A CA 1
ATOM 753 C C . ASP A 1 99 ? -5.773 -4.575 -6.937 1.00 86.31 99 ASP A C 1
ATOM 755 O O . ASP A 1 99 ? -5.685 -5.767 -6.638 1.00 86.31 99 ASP A O 1
ATOM 759 N N . LYS A 1 100 ? -4.968 -4.018 -7.847 1.00 87.81 100 LYS A N 1
ATOM 760 C CA . LYS A 1 100 ? -3.845 -4.726 -8.461 1.00 87.81 100 LYS A CA 1
ATOM 761 C C . LYS A 1 100 ? -2.969 -5.333 -7.365 1.00 87.81 100 LYS A C 1
ATOM 763 O O . LYS A 1 100 ? -2.556 -4.635 -6.444 1.00 87.81 100 LYS A O 1
ATOM 768 N N . LEU A 1 101 ? -2.643 -6.615 -7.492 1.00 86.12 101 LEU A N 1
ATOM 769 C CA . LEU A 1 101 ? -1.807 -7.325 -6.527 1.00 86.12 101 LEU A CA 1
ATOM 770 C C . LEU A 1 101 ? -0.340 -7.352 -6.972 1.00 86.12 101 LEU A C 1
ATOM 772 O O . LEU A 1 101 ? -0.029 -7.429 -8.163 1.00 86.12 101 LEU A O 1
ATOM 776 N N . CYS A 1 102 ? 0.576 -7.250 -6.011 1.00 84.12 102 CYS A N 1
ATOM 777 C CA . CYS A 1 102 ? 1.993 -7.546 -6.211 1.00 84.12 102 CYS A CA 1
ATOM 778 C C . CYS A 1 102 ? 2.239 -9.061 -6.214 1.00 84.12 102 CYS A C 1
ATOM 780 O O . CYS A 1 102 ? 1.367 -9.859 -5.873 1.00 84.12 102 CYS A O 1
ATOM 782 N N . SER A 1 103 ? 3.470 -9.449 -6.549 1.00 81.19 103 SER A N 1
ATOM 783 C CA . SER A 1 103 ? 3.955 -10.834 -6.473 1.00 81.19 103 SER A CA 1
ATOM 784 C C . SER A 1 103 ? 3.831 -11.459 -5.077 1.00 81.19 103 SER A C 1
ATOM 786 O O . SER A 1 103 ? 3.718 -12.674 -4.962 1.00 81.19 103 SER A O 1
ATOM 788 N N . ASP A 1 104 ? 3.815 -10.638 -4.025 1.00 78.31 104 ASP A N 1
ATOM 789 C CA . ASP A 1 104 ? 3.624 -11.043 -2.631 1.00 78.31 104 ASP A CA 1
ATOM 790 C C . ASP A 1 104 ? 2.146 -11.066 -2.190 1.00 78.31 104 ASP A C 1
ATOM 792 O O . ASP A 1 104 ? 1.861 -11.334 -1.026 1.00 78.31 104 ASP A O 1
ATOM 796 N N . GLY A 1 105 ? 1.200 -10.846 -3.112 1.00 80.00 105 GLY A N 1
ATOM 797 C CA . GLY A 1 105 ? -0.241 -10.975 -2.868 1.00 80.00 105 GLY A CA 1
ATOM 798 C C . GLY A 1 105 ? -0.904 -9.746 -2.239 1.00 80.00 105 GLY A C 1
ATOM 799 O O . GLY A 1 105 ? -2.089 -9.797 -1.926 1.00 80.00 105 GLY A O 1
ATOM 800 N N . PHE A 1 106 ? -0.173 -8.640 -2.073 1.00 84.31 106 PHE A N 1
ATOM 801 C CA . PHE A 1 106 ? -0.676 -7.408 -1.453 1.00 84.31 106 PHE A CA 1
ATOM 802 C C . PHE A 1 106 ? -1.093 -6.349 -2.485 1.00 84.31 106 PHE A C 1
ATOM 804 O O . PHE A 1 106 ? -0.483 -6.279 -3.557 1.00 84.31 106 PHE A O 1
ATOM 811 N N . PRO A 1 107 ? -2.053 -5.457 -2.161 1.00 88.00 107 PRO A N 1
ATOM 812 C CA . PRO A 1 107 ? -2.425 -4.325 -3.007 1.00 88.00 107 PRO A CA 1
ATOM 813 C C . PRO A 1 107 ? -1.232 -3.438 -3.358 1.00 88.00 107 PRO A C 1
ATOM 815 O O . PRO A 1 107 ? -0.605 -2.810 -2.498 1.00 88.00 107 PRO A O 1
ATOM 818 N N . CYS A 1 108 ? -0.933 -3.344 -4.644 1.00 89.00 108 CYS A N 1
ATOM 819 C CA . CYS A 1 108 ? 0.265 -2.714 -5.171 1.00 89.00 108 CYS A CA 1
ATOM 820 C C . CYS A 1 108 ? 0.017 -1.406 -5.925 1.00 89.00 108 CYS A C 1
ATOM 822 O O . CYS A 1 108 ? 0.879 -0.914 -6.666 1.00 89.00 108 CYS A O 1
ATOM 824 N N . GLY A 1 109 ? -1.166 -0.833 -5.709 1.00 90.25 109 GLY A N 1
ATOM 825 C CA . GLY A 1 109 ? -1.587 0.401 -6.343 1.00 90.25 109 GLY A CA 1
ATOM 826 C C . GLY A 1 109 ? -1.996 0.211 -7.803 1.00 90.25 109 GLY A C 1
ATOM 827 O O . GLY A 1 109 ? -1.738 -0.810 -8.430 1.00 90.25 109 GLY A O 1
ATOM 828 N N . GLY A 1 110 ? -2.617 1.233 -8.376 1.00 88.88 110 GLY A N 1
ATOM 829 C CA . GLY A 1 110 ? -3.014 1.257 -9.784 1.00 88.88 110 GLY A CA 1
ATOM 830 C C . GLY A 1 110 ? -2.003 1.983 -10.674 1.00 88.88 110 GLY A C 1
ATOM 831 O O . GLY A 1 110 ? -0.910 2.359 -10.249 1.00 88.88 110 GLY A O 1
ATOM 832 N N . ASN A 1 111 ? -2.378 2.247 -11.926 1.00 87.81 111 ASN A N 1
ATOM 833 C CA . ASN A 1 111 ? -1.542 3.003 -12.876 1.00 87.81 111 ASN A CA 1
ATOM 834 C C . ASN A 1 111 ? -1.221 4.433 -12.401 1.00 87.81 111 ASN A C 1
ATOM 836 O O . ASN A 1 111 ? -0.161 4.980 -12.702 1.00 87.81 111 ASN A O 1
ATOM 840 N N . GLN A 1 112 ? -2.131 5.054 -11.650 1.00 88.88 112 GLN A N 1
ATOM 841 C CA . GLN A 1 112 ? -1.992 6.423 -11.134 1.00 88.88 112 GLN A CA 1
ATOM 842 C C . GLN A 1 112 ? -2.203 6.512 -9.618 1.00 88.88 112 GLN A C 1
ATOM 844 O O . GLN A 1 112 ? -2.250 7.608 -9.060 1.00 88.88 112 GLN A O 1
ATOM 849 N N . PHE A 1 113 ? -2.320 5.362 -8.957 1.00 92.94 113 PHE A N 1
ATOM 850 C CA . PHE A 1 113 ? -2.719 5.276 -7.563 1.00 92.94 113 PHE A CA 1
ATOM 851 C C . PHE A 1 113 ? -1.667 4.526 -6.761 1.00 92.94 113 PHE A C 1
ATOM 853 O O . PHE A 1 113 ? -1.173 3.486 -7.194 1.00 92.94 113 PHE A O 1
ATOM 860 N N . PHE A 1 114 ? -1.332 5.064 -5.598 1.00 93.25 114 PHE A N 1
ATOM 861 C CA . PHE A 1 114 ? -0.450 4.431 -4.636 1.00 93.25 114 PHE A CA 1
ATOM 862 C C . PHE A 1 114 ? -1.273 3.733 -3.563 1.00 93.25 114 PHE A C 1
ATOM 864 O O . PHE A 1 114 ? -2.187 4.324 -2.989 1.00 93.25 114 PHE A O 1
ATOM 871 N N . SER A 1 115 ? -0.895 2.501 -3.256 1.00 93.19 115 SER A N 1
ATOM 872 C CA . SER A 1 115 ? -1.308 1.811 -2.043 1.00 93.19 115 SER A CA 1
ATOM 873 C C . SER A 1 115 ? -0.301 2.153 -0.946 1.00 93.19 115 SER A C 1
ATOM 875 O O . SER A 1 115 ? 0.881 1.840 -1.103 1.00 93.19 115 SER A O 1
ATOM 877 N N . PHE A 1 116 ? -0.727 2.855 0.108 1.00 92.62 116 PHE A N 1
ATOM 878 C CA . PHE A 1 116 ? 0.153 3.287 1.201 1.00 92.62 116 PHE A CA 1
ATOM 879 C C . PHE A 1 116 ? -0.018 2.429 2.450 1.00 92.62 116 PHE A C 1
ATOM 881 O O . PHE A 1 116 ? -1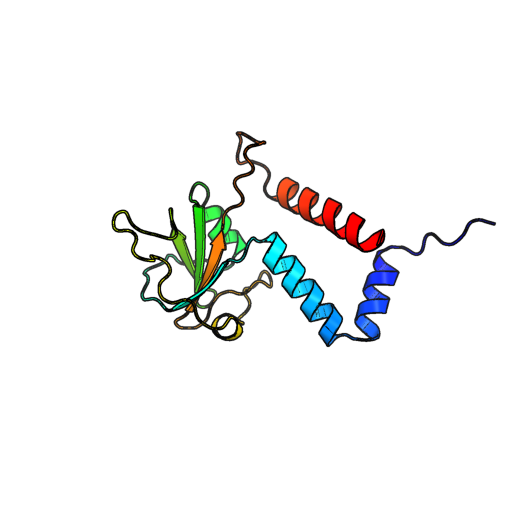.125 2.065 2.842 1.00 92.62 116 PHE A O 1
ATOM 888 N N . TYR A 1 117 ? 1.101 2.201 3.119 1.00 91.25 117 TYR A N 1
ATOM 889 C CA . TYR A 1 117 ? 1.245 1.404 4.321 1.00 91.25 117 TYR A CA 1
ATOM 890 C C . TYR A 1 117 ? 2.038 2.203 5.355 1.00 91.25 117 TYR A C 1
ATOM 892 O O . TYR A 1 117 ? 2.935 2.983 5.018 1.00 91.25 117 TYR A O 1
ATOM 900 N N . GLU A 1 118 ? 1.703 2.028 6.627 1.00 89.81 118 GLU A N 1
ATOM 901 C CA . GLU A 1 118 ? 2.459 2.612 7.732 1.00 89.81 118 GLU A CA 1
ATOM 902 C C . GLU A 1 118 ? 3.416 1.581 8.321 1.00 89.81 118 GLU A C 1
ATOM 904 O O . GLU A 1 118 ? 3.051 0.442 8.615 1.00 89.81 118 GLU A O 1
ATOM 909 N N . MET A 1 119 ? 4.651 2.014 8.539 1.00 83.62 119 MET A N 1
ATOM 910 C CA . MET A 1 119 ? 5.643 1.241 9.259 1.00 83.62 119 MET A CA 1
ATOM 911 C C . MET A 1 119 ? 5.187 1.040 10.695 1.00 83.62 119 MET A C 1
ATOM 913 O O . MET A 1 119 ? 4.949 1.988 11.442 1.00 83.62 119 MET A O 1
ATOM 917 N N . VAL A 1 120 ? 5.120 -0.217 11.110 1.00 71.88 120 VAL A N 1
ATOM 918 C CA . VAL A 1 120 ? 4.936 -0.553 12.514 1.00 71.88 120 VAL A CA 1
ATOM 919 C C . VAL A 1 120 ? 6.254 -0.267 13.230 1.00 71.88 120 VAL A C 1
ATOM 921 O O . VAL A 1 120 ? 7.194 -1.054 13.157 1.00 71.88 120 VAL A O 1
ATOM 924 N N . GLN A 1 121 ? 6.337 0.874 13.912 1.00 58.62 121 GLN A N 1
ATOM 925 C CA . GLN A 1 121 ? 7.414 1.123 14.865 1.00 58.62 121 GLN A CA 1
ATOM 926 C C . GLN A 1 121 ? 7.086 0.382 16.157 1.00 58.62 121 GLN A C 1
ATOM 928 O O . GLN A 1 121 ? 6.372 0.902 17.015 1.00 58.62 121 GLN A O 1
ATOM 933 N N . ASP A 1 122 ? 7.582 -0.844 16.292 1.00 48.50 122 ASP A N 1
ATOM 934 C CA . ASP A 1 122 ? 7.510 -1.529 17.575 1.00 48.50 122 ASP A CA 1
ATOM 935 C C . ASP A 1 122 ? 8.522 -0.879 18.527 1.00 48.50 122 ASP A C 1
ATOM 937 O O . ASP A 1 122 ? 9.724 -1.139 18.477 1.00 48.50 122 ASP A O 1
ATOM 941 N N . LYS A 1 123 ? 8.037 0.030 19.381 1.00 41.09 123 LYS A N 1
ATOM 942 C CA . LYS A 1 123 ? 8.861 0.747 20.372 1.00 41.09 123 LYS A CA 1
ATOM 943 C C . LYS A 1 123 ? 9.517 -0.195 21.396 1.00 41.09 123 LYS A C 1
ATOM 945 O O . LYS A 1 123 ? 10.375 0.250 22.150 1.00 41.09 123 LYS A O 1
ATOM 950 N N . ALA A 1 124 ? 9.128 -1.472 21.426 1.00 40.81 124 ALA A N 1
ATOM 951 C CA . ALA A 1 124 ? 9.653 -2.488 22.334 1.00 40.81 124 ALA A CA 1
ATOM 952 C C . ALA A 1 124 ? 10.991 -3.112 21.887 1.00 40.81 124 ALA A C 1
ATOM 954 O O . ALA A 1 124 ? 11.677 -3.722 22.703 1.00 40.81 124 ALA A O 1
ATOM 955 N N . LEU A 1 125 ? 11.400 -2.964 20.623 1.00 41.91 125 LEU A N 1
ATOM 956 C CA . LEU A 1 125 ? 12.616 -3.589 20.095 1.00 41.91 125 LEU A CA 1
ATOM 957 C C . LEU A 1 125 ? 13.495 -2.534 19.426 1.00 41.91 125 LEU A C 1
ATOM 959 O O . LEU A 1 125 ? 13.388 -2.270 18.231 1.00 41.91 125 LEU A O 1
ATOM 963 N N . GLY A 1 126 ? 14.408 -1.952 20.204 1.00 35.97 126 GLY A N 1
ATOM 964 C CA . GLY A 1 126 ? 15.442 -1.013 19.751 1.00 35.97 126 GLY A CA 1
ATOM 965 C C . GLY A 1 126 ? 16.498 -1.612 18.810 1.00 35.97 126 GLY A C 1
ATOM 966 O O . GLY A 1 126 ? 17.670 -1.267 18.915 1.00 35.97 126 GLY A O 1
ATOM 967 N N . ASN A 1 127 ? 16.128 -2.530 17.914 1.00 39.75 127 ASN A N 1
ATOM 968 C CA . ASN A 1 127 ? 17.021 -3.084 16.904 1.00 39.75 127 ASN A CA 1
ATOM 969 C C . ASN A 1 127 ? 16.211 -3.674 15.735 1.00 39.75 127 AS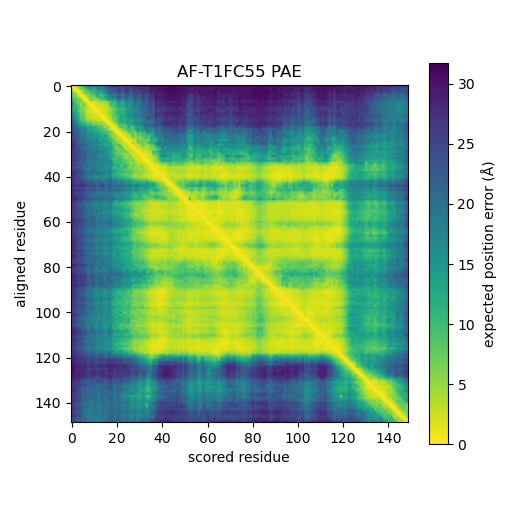N A C 1
ATOM 971 O O . ASN A 1 127 ? 15.539 -4.699 15.864 1.00 39.75 127 ASN A O 1
ATOM 975 N N . THR A 1 128 ? 16.284 -3.025 14.576 1.00 45.25 128 THR A N 1
ATOM 976 C CA . THR A 1 128 ? 15.692 -3.421 13.290 1.00 45.25 128 THR A CA 1
ATOM 977 C C . THR A 1 128 ? 16.346 -4.688 12.736 1.00 45.25 128 THR A C 1
ATOM 979 O O . THR A 1 128 ? 17.090 -4.634 11.757 1.00 45.25 128 THR A O 1
ATOM 982 N N . ARG A 1 129 ? 16.103 -5.859 13.345 1.00 42.88 129 ARG A N 1
ATOM 983 C CA . ARG A 1 129 ? 16.734 -7.084 12.830 1.00 42.88 129 ARG A CA 1
ATOM 984 C C . ARG A 1 129 ? 15.940 -8.377 12.759 1.00 42.88 129 ARG A C 1
ATOM 986 O O . ARG A 1 129 ? 16.534 -9.351 12.335 1.00 42.88 129 ARG A O 1
ATOM 993 N N . ASN A 1 130 ? 14.634 -8.424 13.023 1.00 49.69 130 ASN A N 1
ATOM 994 C CA . ASN A 1 130 ? 13.855 -9.625 12.680 1.00 49.69 130 ASN A CA 1
ATOM 995 C C . ASN A 1 130 ? 12.404 -9.311 12.289 1.00 49.69 130 ASN A C 1
ATOM 997 O O . ASN A 1 130 ? 11.460 -9.608 13.014 1.00 49.69 130 ASN A O 1
ATOM 1001 N N . TYR A 1 131 ? 12.239 -8.761 11.087 1.00 50.97 131 TYR A N 1
ATOM 1002 C CA . TYR A 1 131 ? 10.957 -8.610 10.389 1.00 50.97 131 TYR A CA 1
ATOM 1003 C C . TYR A 1 131 ? 10.118 -9.905 10.381 1.00 50.97 131 TYR A C 1
ATOM 1005 O O . TYR A 1 131 ? 8.919 -9.876 10.649 1.00 50.97 131 TYR A O 1
ATOM 1013 N N . TRP A 1 132 ? 10.767 -11.058 10.174 1.00 46.69 132 TRP A N 1
ATOM 1014 C CA . TRP A 1 132 ? 10.119 -12.370 10.232 1.00 46.69 132 TRP A CA 1
ATOM 1015 C C . TRP A 1 132 ? 9.582 -12.725 11.616 1.00 46.69 132 TRP A C 1
ATOM 1017 O O . TRP A 1 132 ? 8.568 -13.405 11.684 1.00 46.69 132 TRP A O 1
ATOM 1027 N N . ASN A 1 133 ? 10.205 -12.256 12.700 1.00 48.88 133 ASN A N 1
ATOM 1028 C CA . ASN A 1 133 ? 9.694 -12.494 14.051 1.00 48.88 133 ASN A CA 1
ATOM 1029 C C . ASN A 1 133 ? 8.501 -11.583 14.351 1.00 48.88 133 ASN A C 1
ATOM 1031 O O . ASN A 1 133 ? 7.526 -12.056 14.907 1.00 48.88 133 ASN A O 1
ATOM 1035 N N . VAL A 1 134 ? 8.504 -10.331 13.879 1.00 52.56 134 VAL A N 1
ATOM 1036 C CA . VAL A 1 134 ? 7.354 -9.418 14.037 1.00 52.56 134 VAL A CA 1
ATOM 1037 C C . VAL A 1 134 ? 6.127 -9.918 13.265 1.00 52.56 134 VAL A C 1
ATOM 1039 O O . VAL A 1 134 ? 5.016 -9.934 13.797 1.00 52.56 134 VAL A O 1
ATOM 1042 N N . LEU A 1 135 ? 6.310 -10.373 12.021 1.00 51.81 135 LEU A N 1
ATOM 1043 C CA . LEU A 1 135 ? 5.234 -11.000 11.246 1.00 51.81 135 LEU A CA 1
ATOM 1044 C C . LEU A 1 135 ? 4.784 -12.321 11.852 1.00 51.81 135 LEU A C 1
ATOM 1046 O O . LEU A 1 135 ? 3.584 -12.554 11.954 1.00 51.81 135 LEU A O 1
ATOM 1050 N N . ARG A 1 136 ? 5.726 -13.161 12.288 1.00 50.28 136 ARG A N 1
ATOM 1051 C CA . ARG A 1 136 ? 5.427 -14.422 12.965 1.00 50.28 136 ARG A CA 1
ATOM 1052 C C . ARG A 1 136 ? 4.639 -14.184 14.252 1.00 50.28 136 ARG A C 1
ATOM 1054 O O . ARG A 1 136 ? 3.611 -14.820 14.415 1.00 50.28 136 ARG A O 1
ATOM 1061 N N . ASP A 1 137 ? 5.028 -13.242 15.103 1.00 51.16 137 ASP A N 1
ATOM 1062 C CA . ASP A 1 137 ? 4.341 -12.961 16.369 1.00 51.16 137 ASP A CA 1
ATOM 1063 C C . ASP A 1 137 ? 2.948 -12.362 16.147 1.00 51.16 137 ASP A C 1
ATOM 1065 O O . ASP A 1 137 ? 2.006 -12.705 16.862 1.00 51.16 137 ASP A O 1
ATOM 1069 N N . ARG A 1 138 ? 2.767 -11.514 15.125 1.00 53.22 138 ARG A N 1
ATOM 1070 C CA . ARG A 1 138 ? 1.446 -10.964 14.777 1.00 53.22 138 ARG A CA 1
ATOM 1071 C C . ARG A 1 138 ? 0.522 -11.987 14.124 1.00 53.22 138 ARG A C 1
ATOM 1073 O O . ARG A 1 138 ? -0.668 -11.999 14.430 1.00 53.22 138 ARG A O 1
ATOM 1080 N N . ILE A 1 139 ? 1.046 -12.840 13.246 1.00 50.75 139 ILE A N 1
ATOM 1081 C CA . ILE A 1 139 ? 0.282 -13.929 12.626 1.00 50.75 139 ILE A CA 1
ATOM 1082 C C . ILE A 1 139 ? -0.069 -14.968 13.700 1.00 50.75 139 ILE A C 1
ATOM 1084 O O . ILE A 1 139 ? -1.241 -15.271 13.887 1.00 50.75 139 ILE A O 1
ATOM 1088 N N . ILE A 1 140 ? 0.898 -15.447 14.485 1.00 48.84 140 ILE A N 1
ATOM 1089 C CA . ILE A 1 140 ? 0.663 -16.465 15.519 1.00 48.84 140 ILE A CA 1
ATOM 1090 C C . ILE A 1 140 ? -0.340 -15.969 16.568 1.00 48.84 140 ILE A C 1
ATOM 1092 O O . ILE A 1 140 ? -1.339 -16.644 16.796 1.00 48.84 140 ILE A O 1
ATOM 1096 N N . ASN A 1 141 ? -0.160 -14.780 17.154 1.00 42.94 141 ASN A N 1
ATOM 1097 C CA . ASN A 1 141 ? -1.069 -14.311 18.208 1.00 42.94 141 ASN A CA 1
ATOM 1098 C C . ASN A 1 141 ? -2.499 -14.055 17.711 1.00 42.94 141 ASN A C 1
ATOM 1100 O O . ASN A 1 141 ? -3.452 -14.262 18.460 1.00 42.94 141 ASN A O 1
ATOM 1104 N N . LYS A 1 142 ? -2.682 -13.626 16.454 1.00 46.41 142 LYS A N 1
ATOM 1105 C CA . LYS A 1 142 ? -4.012 -13.273 15.934 1.00 46.41 142 LYS A CA 1
ATOM 1106 C C . LYS A 1 142 ? -4.760 -14.469 15.335 1.00 46.41 142 LYS A C 1
ATOM 1108 O O . LYS A 1 142 ? -5.971 -14.553 15.507 1.00 46.41 142 LYS A O 1
ATOM 1113 N N . TYR A 1 143 ? -4.059 -15.425 14.719 1.00 41.41 143 TYR A N 1
ATOM 1114 C CA . TYR A 1 143 ? -4.663 -16.695 14.292 1.00 41.41 143 TYR A CA 1
ATOM 1115 C C . TYR A 1 143 ? -4.984 -17.616 15.479 1.00 41.41 143 TYR A C 1
ATOM 1117 O O . TYR A 1 143 ? -5.974 -18.338 15.418 1.00 41.41 143 TYR A O 1
ATOM 1125 N N . ILE A 1 144 ? -4.222 -17.547 16.581 1.00 39.66 144 ILE A N 1
ATOM 1126 C CA . ILE A 1 144 ? -4.615 -18.179 17.852 1.00 39.66 144 ILE A CA 1
ATOM 1127 C C . ILE A 1 144 ? -5.913 -17.550 18.378 1.00 39.66 144 ILE A C 1
ATOM 1129 O O . ILE A 1 144 ? -6.802 -18.279 18.799 1.00 39.66 144 ILE A O 1
ATOM 1133 N N . LEU A 1 145 ? -6.069 -16.223 18.298 1.00 32.56 145 LEU A N 1
ATOM 1134 C CA . LEU A 1 145 ? -7.285 -15.546 18.759 1.00 32.56 145 LEU A CA 1
ATOM 1135 C C . LEU A 1 145 ? -8.527 -15.923 17.932 1.00 32.56 145 LEU A C 1
ATOM 1137 O O . LEU A 1 145 ? -9.569 -16.208 18.508 1.00 32.56 145 LEU A O 1
ATOM 1141 N N . ILE A 1 146 ? -8.400 -15.984 16.601 1.00 37.66 146 ILE A N 1
ATOM 1142 C CA . ILE A 1 146 ? -9.490 -16.385 15.688 1.00 37.66 146 ILE A CA 1
ATOM 1143 C C . ILE A 1 146 ? -9.882 -17.863 15.877 1.00 37.66 146 ILE A C 1
ATOM 1145 O O . ILE A 1 146 ? -11.011 -18.236 15.590 1.00 37.66 146 ILE A O 1
ATOM 1149 N N . ALA A 1 147 ? -8.974 -18.709 16.368 1.00 32.38 147 ALA A N 1
ATOM 1150 C CA . ALA A 1 147 ? -9.258 -20.117 16.649 1.00 32.38 147 ALA A CA 1
ATOM 1151 C C . ALA A 1 147 ? -9.865 -20.373 18.043 1.00 32.38 147 ALA A C 1
ATOM 1153 O O . ALA A 1 147 ? -10.241 -21.508 18.331 1.00 32.38 147 ALA A O 1
ATOM 1154 N N . ILE A 1 148 ? -9.925 -19.356 18.913 1.00 33.72 148 ILE A N 1
ATOM 1155 C CA . ILE A 1 148 ? -10.441 -19.459 20.292 1.00 33.72 148 ILE A CA 1
ATOM 1156 C C . ILE A 1 148 ? -11.813 -18.770 20.451 1.00 33.72 148 ILE A C 1
ATOM 1158 O O . ILE A 1 148 ? -12.522 -19.066 21.412 1.00 33.72 148 ILE A O 1
ATOM 1162 N N . THR A 1 149 ? -12.213 -17.895 19.524 1.00 35.56 149 THR A N 1
ATOM 1163 C CA . THR A 1 149 ? -13.557 -17.278 19.464 1.00 35.56 149 THR A CA 1
ATOM 1164 C C . THR A 1 149 ? -14.453 -17.954 18.443 1.00 35.56 149 THR A C 1
ATOM 1166 O O . THR A 1 149 ? -15.618 -18.241 18.786 1.00 35.56 149 THR A O 1
#

Radius of gyration: 17.79 Å; Cα contacts (8 Å, |Δi|>4): 224; chains: 1; bounding box: 36×64×38 Å

Organism: Helobdella robusta (NCBI:txid6412)

pLDDT: mean 70.2, std 19.46, range [32.38, 93.25]

Foldseek 3Di:
DDDDPPPLVNVLVVVCVPCVVVSVVVVQVLVCVLQQWPAKAFDDDAFAFDQAPVRLCVVQPPAFKWKAAPNTGIDHHNDCADPVRHGPRHGGDHRVQQCDAGPVGHRRGYNRMITMTTDPPPVPDPDPDCPVVSSVVSCVVVSVVVVVD

Solvent-accessible surface area (backbone atoms only — not comparable to full-atom values): 8397 Å² total; per-residue (Å²): 139,80,86,76,85,71,53,70,66,58,56,56,54,55,49,42,71,78,41,46,68,66,44,49,50,55,50,48,56,50,51,40,58,73,55,35,56,76,48,15,18,40,54,97,73,88,58,43,84,40,67,31,67,66,54,32,50,63,75,25,62,93,42,43,24,30,28,25,24,58,41,35,32,25,35,66,36,74,55,67,43,47,102,84,69,47,63,63,64,47,48,79,50,64,57,79,57,12,61,46,59,21,86,79,71,43,60,12,5,20,95,62,20,29,22,32,29,41,54,82,79,60,86,89,54,97,62,99,77,52,71,68,54,56,52,46,54,55,48,51,58,49,54,52,51,68,74,74,109

Secondary structure (DSSP, 8-state):
-------HHHHHHHHHHH-HHHHHHHHHHHHHHHTTEEEEEE-----EE-SSHHHHHHHTTTSSEEEEETTTEEEEES-SB-TTS-BSS-EEE-GGGG-PBPTTSSB---SSEEEEEE----TT-SS---HHHHHHHHHHHHHHHHTT-

Sequence (149 aa):
MAPIKLSLVVFVVLLASCHPTAAIERVNDTILTLWNHKGCYQGVFIGTAVVSVLECFIKCSGLQYYGIKSASICRCQMSQKNNKGQKIFGVKVEETKCDKLCSDGFPCGGNQFFSFYEMVQDKALGNTRNYWNVLRDRIINKYILIAIT